Protein AF-A0A1Y1UX14-F1 (afdb_monomer_lite)

Radius of gyration: 26.32 Å; chains: 1; bounding box: 68×39×84 Å

Secondary structure (DSSP, 8-state):
-----S----TTSS-S--EEEEESSTTPPPEE--TTTEETTTTEES-TT--SPPSSB---B-HHHHHTT----S--SSGGGBTTS-EETTEEB-SS-EEEEEEETTEEEEEEPTTSB-SSGGGBTTS-EETTEEPPTTHHHHHHHHHHHHHHHHHHHHHHHHHHHHHHHHHHHHHHTT--

Organism: NCBI:txid1754191

pLDDT: mean 76.07, std 16.74, range [24.62, 96.62]

Sequence (180 aa):
MIRASNYTCSSEGKYNFLVLWCKDEANDKCIDIDMDFHDTYNEKLITENIKKEPKPILTTCNIESIDKRKCKTPKCSQNSDCYSGACYKKNCVAKSDIHYCDCSAGQVYCQKQMYMPCKSDEECLSSLCLDETCQPDGHRDALFKDNLGIYAYMVFVCILGVVLQFCSEKKGKRKKEKGA

Foldseek 3Di:
DDPDDPDFPDPPDPDQKWKWKDFPDPPDDIDTDDPVQAPLQVRDGPDPPPPDRDAQFEDAAAPVCVVVVNDATQFDPALRSHPQSDADPRGHHHPTWMWIWIQHPRDIQIATEFNDFADALSNHPLSDQDPRTHHRHCPVVVVCVVCVVVVVVVVVVVVVVVVVVVVVVVVVVVVVVVVD

Structure (mmCIF, N/CA/C/O backbone):
data_AF-A0A1Y1UX14-F1
#
_entry.id   AF-A0A1Y1UX14-F1
#
loop_
_atom_site.group_PDB
_atom_site.id
_atom_site.type_symbol
_atom_site.label_atom_id
_atom_site.label_alt_id
_atom_site.label_comp_id
_atom_site.label_asym_id
_atom_site.label_entity_id
_atom_site.label_seq_id
_atom_site.pdbx_PDB_ins_code
_atom_site.Cartn_x
_atom_site.Cartn_y
_atom_site.Cartn_z
_atom_site.occupancy
_atom_site.B_iso_or_equiv
_atom_site.auth_seq_id
_atom_site.auth_comp_id
_atom_site.auth_asym_id
_atom_site.auth_atom_id
_atom_site.pdbx_PDB_model_num
ATOM 1 N N . MET A 1 1 ? 12.255 -14.920 0.643 1.00 24.62 1 MET A N 1
ATOM 2 C CA . MET A 1 1 ? 13.258 -15.413 -0.326 1.00 24.62 1 MET A CA 1
ATOM 3 C C . MET A 1 1 ? 13.545 -14.243 -1.249 1.00 24.62 1 MET A C 1
ATOM 5 O O . MET A 1 1 ? 12.684 -13.897 -2.041 1.00 24.62 1 MET A O 1
ATOM 9 N N . ILE A 1 2 ? 14.658 -13.542 -1.029 1.00 25.12 2 ILE A N 1
ATOM 10 C CA . ILE A 1 2 ? 15.007 -12.317 -1.760 1.00 25.12 2 ILE A CA 1
ATOM 11 C C . ILE A 1 2 ? 15.430 -12.747 -3.165 1.00 25.12 2 ILE A C 1
ATOM 13 O O . ILE A 1 2 ? 16.475 -13.376 -3.330 1.00 25.12 2 ILE A O 1
ATOM 17 N N . ARG A 1 3 ? 14.591 -12.490 -4.171 1.00 26.70 3 ARG A N 1
ATOM 18 C CA . ARG A 1 3 ? 14.997 -12.639 -5.568 1.00 26.70 3 ARG A CA 1
ATOM 19 C C . ARG A 1 3 ? 15.891 -11.455 -5.903 1.00 26.70 3 ARG A C 1
ATOM 21 O O . ARG A 1 3 ? 15.423 -10.333 -6.046 1.00 26.70 3 ARG A O 1
ATOM 28 N N . ALA A 1 4 ? 17.188 -11.727 -5.971 1.00 28.42 4 ALA A N 1
ATOM 29 C CA . ALA A 1 4 ? 18.166 -10.805 -6.514 1.00 28.42 4 ALA A CA 1
ATOM 30 C C . ALA A 1 4 ? 17.886 -10.628 -8.012 1.00 28.42 4 ALA A C 1
ATOM 32 O O . ALA A 1 4 ? 18.314 -11.427 -8.843 1.00 28.42 4 ALA A O 1
ATOM 33 N N . SER A 1 5 ? 17.136 -9.591 -8.360 1.00 40.25 5 SER A N 1
ATOM 34 C CA . SER A 1 5 ? 17.256 -8.973 -9.673 1.00 40.25 5 SER A CA 1
ATOM 35 C C . SER A 1 5 ? 18.682 -8.415 -9.774 1.00 40.25 5 SER A C 1
ATOM 37 O O . SER A 1 5 ? 19.168 -7.823 -8.812 1.00 40.25 5 SER A O 1
ATOM 39 N N . ASN A 1 6 ? 19.376 -8.628 -10.895 1.00 39.38 6 ASN A N 1
ATOM 40 C CA . ASN A 1 6 ? 20.749 -8.155 -11.134 1.00 39.38 6 ASN A CA 1
ATOM 41 C C . ASN A 1 6 ? 20.816 -6.617 -11.256 1.00 39.38 6 ASN A C 1
ATOM 43 O O . ASN A 1 6 ? 21.136 -6.086 -12.317 1.00 39.38 6 ASN A O 1
ATOM 47 N N . TYR A 1 7 ? 20.509 -5.894 -10.185 1.00 47.78 7 TYR A N 1
ATOM 48 C CA . TYR A 1 7 ? 20.750 -4.464 -10.070 1.00 47.78 7 TYR A CA 1
ATOM 49 C C . TYR A 1 7 ? 21.853 -4.275 -9.035 1.00 47.78 7 TYR A C 1
ATOM 51 O O . TYR A 1 7 ? 21.645 -4.390 -7.831 1.00 47.78 7 TYR A O 1
ATOM 59 N N . THR A 1 8 ? 23.070 -4.052 -9.517 1.00 41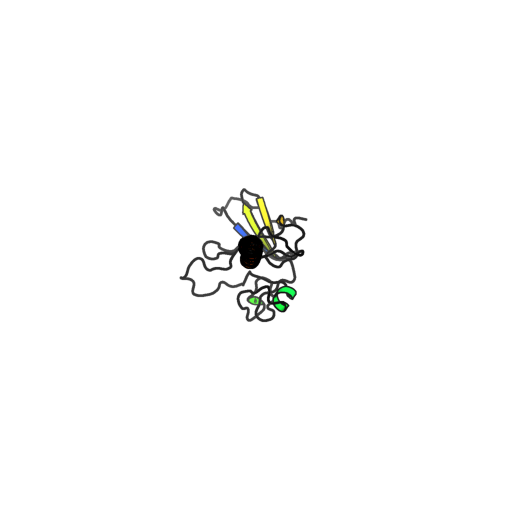.59 8 THR A N 1
ATOM 60 C CA . THR A 1 8 ? 24.172 -3.595 -8.674 1.00 41.59 8 THR A CA 1
ATOM 61 C C . THR A 1 8 ? 23.978 -2.111 -8.398 1.00 41.59 8 THR A C 1
ATOM 63 O O . THR A 1 8 ? 23.957 -1.324 -9.346 1.00 41.59 8 THR A O 1
ATOM 66 N N . CYS A 1 9 ? 23.908 -1.726 -7.123 1.00 45.88 9 CYS A N 1
ATOM 67 C CA . CYS A 1 9 ? 24.054 -0.342 -6.663 1.00 45.88 9 CYS A CA 1
ATOM 68 C C . CYS A 1 9 ? 25.499 0.131 -6.910 1.00 45.88 9 CYS A C 1
ATOM 70 O O . CYS A 1 9 ? 26.265 0.334 -5.973 1.00 45.88 9 CYS A O 1
ATOM 72 N N . SER A 1 10 ? 25.931 0.191 -8.172 1.00 40.84 10 SER A N 1
ATOM 73 C CA . SER A 1 10 ? 27.280 0.626 -8.525 1.00 40.84 10 SER A CA 1
ATOM 74 C C . SER A 1 10 ? 27.304 2.146 -8.611 1.00 40.84 10 SER A C 1
ATOM 76 O O . SER A 1 10 ? 26.733 2.751 -9.517 1.00 40.84 10 SER A O 1
ATOM 78 N N . SER A 1 11 ? 27.970 2.752 -7.635 1.00 39.53 11 SER A N 1
ATOM 79 C CA . SER A 1 11 ? 28.104 4.188 -7.401 1.00 39.53 11 SER A CA 1
ATOM 80 C C . SER A 1 11 ? 29.027 4.915 -8.392 1.00 39.53 11 SER A C 1
ATOM 82 O O . SER A 1 11 ? 29.726 5.849 -8.004 1.00 39.53 11 SER A O 1
ATOM 84 N N . GLU A 1 12 ? 29.075 4.517 -9.664 1.00 38.75 12 GLU A N 1
ATOM 85 C CA . GLU A 1 12 ? 29.877 5.236 -10.672 1.00 38.75 12 GLU A CA 1
ATOM 86 C C . GLU A 1 12 ? 29.100 6.368 -11.372 1.00 38.75 12 GLU A C 1
ATOM 88 O O . GLU A 1 12 ? 29.682 7.179 -12.091 1.00 38.75 12 GLU A O 1
ATOM 93 N N . GLY A 1 13 ? 27.801 6.505 -11.092 1.00 39.38 13 GLY A N 1
ATOM 94 C CA . GLY A 1 13 ? 26.982 7.661 -11.459 1.00 39.38 13 GLY A CA 1
ATOM 95 C C . GLY A 1 13 ? 26.435 8.352 -10.212 1.00 39.38 13 GLY A C 1
ATOM 96 O O . GLY A 1 13 ? 26.024 7.689 -9.269 1.00 39.38 13 GLY A O 1
ATOM 97 N N . LYS A 1 14 ? 26.437 9.687 -10.196 1.00 38.28 14 LYS A N 1
ATOM 98 C CA . LYS A 1 14 ? 26.051 10.574 -9.081 1.00 38.28 14 LYS A CA 1
ATOM 99 C C . LYS A 1 14 ? 24.557 10.513 -8.687 1.00 38.28 14 LYS A C 1
ATOM 101 O O . LYS A 1 14 ? 23.904 11.551 -8.652 1.00 38.28 14 LYS A O 1
ATOM 106 N N . TYR A 1 15 ? 24.011 9.345 -8.372 1.00 44.56 15 TYR A N 1
ATOM 107 C CA . TYR A 1 15 ? 22.645 9.206 -7.868 1.00 44.56 15 TYR A CA 1
ATOM 108 C C . TYR A 1 15 ? 22.678 8.374 -6.585 1.00 44.56 15 TYR A C 1
ATOM 110 O O . TYR A 1 15 ? 22.833 7.159 -6.617 1.00 44.56 15 TYR A O 1
ATOM 118 N N . ASN A 1 16 ? 22.612 9.063 -5.441 1.00 48.09 16 ASN A N 1
ATOM 119 C CA . ASN A 1 16 ? 22.740 8.461 -4.109 1.00 48.09 16 ASN A CA 1
ATOM 120 C C . ASN A 1 16 ? 21.438 7.830 -3.583 1.00 48.09 16 ASN A C 1
ATOM 122 O O . ASN A 1 16 ? 21.481 7.209 -2.529 1.00 48.09 16 ASN A O 1
ATOM 126 N N . PHE A 1 17 ? 20.310 7.970 -4.287 1.00 55.62 17 PHE A N 1
ATOM 127 C CA . PHE A 1 17 ? 19.020 7.417 -3.870 1.00 55.62 17 PHE A CA 1
ATOM 128 C C . PHE A 1 17 ? 18.230 7.000 -5.111 1.00 55.62 17 PHE A C 1
ATOM 130 O O . PHE A 1 17 ? 17.728 7.851 -5.841 1.00 55.62 17 PHE A O 1
ATOM 137 N N . LEU A 1 18 ? 18.183 5.697 -5.380 1.00 66.94 18 LEU A N 1
ATOM 138 C CA . LEU A 1 18 ? 17.429 5.116 -6.487 1.00 66.94 18 LEU A CA 1
ATOM 139 C C . LEU A 1 18 ? 16.252 4.346 -5.894 1.00 66.94 18 LEU A C 1
ATOM 141 O O . LEU A 1 18 ? 16.467 3.350 -5.199 1.00 66.94 18 LEU A O 1
ATOM 145 N N . VAL A 1 19 ? 15.033 4.806 -6.173 1.00 74.19 19 VAL A N 1
ATOM 146 C CA . VAL A 1 19 ? 13.809 4.103 -5.785 1.00 74.19 19 VAL A CA 1
ATOM 147 C C . VAL A 1 19 ? 13.271 3.347 -6.984 1.00 74.19 19 VAL A C 1
ATOM 149 O O . VAL A 1 19 ? 12.966 3.919 -8.029 1.00 74.19 19 VAL A O 1
ATOM 152 N N . LEU A 1 20 ? 13.135 2.039 -6.811 1.00 79.50 20 LEU A N 1
ATOM 153 C CA . LEU A 1 20 ? 12.700 1.123 -7.850 1.00 79.50 20 LEU A CA 1
ATOM 154 C C . LEU A 1 20 ? 11.337 0.538 -7.506 1.00 79.50 20 LEU A C 1
ATOM 156 O O . LEU A 1 20 ? 11.089 0.105 -6.382 1.00 79.50 20 LEU A O 1
ATOM 160 N N . TRP A 1 21 ? 10.478 0.457 -8.513 1.00 80.44 21 TRP A N 1
ATOM 161 C CA . TRP A 1 21 ? 9.220 -0.276 -8.445 1.00 80.44 21 TRP A CA 1
ATOM 162 C C . TRP A 1 21 ? 9.334 -1.533 -9.289 1.00 80.44 21 TRP A C 1
ATOM 164 O O . TRP A 1 21 ? 9.606 -1.448 -10.487 1.00 80.44 21 TRP A O 1
ATOM 174 N N . CYS A 1 22 ? 9.146 -2.691 -8.661 1.00 82.38 22 CYS A N 1
ATOM 175 C CA . CYS A 1 22 ? 9.366 -4.001 -9.265 1.00 82.38 22 CYS A CA 1
ATOM 176 C C . CYS A 1 22 ? 8.139 -4.894 -9.081 1.00 82.38 22 CYS A C 1
ATOM 178 O O . CYS A 1 22 ? 7.586 -4.970 -7.988 1.00 82.38 22 CYS A O 1
ATOM 180 N N . LYS A 1 23 ? 7.744 -5.632 -10.116 1.00 82.44 23 LYS A N 1
ATOM 181 C CA . LYS A 1 23 ? 6.759 -6.717 -9.996 1.00 82.44 23 LYS A CA 1
ATOM 182 C C . LYS A 1 23 ? 7.467 -8.021 -9.645 1.00 82.44 23 LYS A C 1
ATOM 184 O O . LYS A 1 23 ? 8.569 -8.257 -10.137 1.00 82.44 23 LYS A O 1
ATOM 189 N N . ASP A 1 24 ? 6.834 -8.889 -8.861 1.00 75.38 24 ASP A N 1
ATOM 190 C CA . ASP A 1 24 ? 7.337 -10.245 -8.578 1.00 75.38 24 ASP A CA 1
ATOM 191 C C . ASP A 1 24 ? 7.090 -11.210 -9.757 1.00 75.38 24 ASP A C 1
ATOM 193 O O . ASP A 1 24 ? 6.510 -12.290 -9.628 1.00 75.38 24 ASP A O 1
ATOM 197 N N . GLU A 1 25 ? 7.519 -10.807 -10.953 1.00 71.81 25 GLU A N 1
ATOM 198 C CA . GLU A 1 25 ? 7.501 -11.624 -12.162 1.00 71.81 25 GLU A CA 1
ATOM 199 C C . GLU A 1 25 ? 8.933 -11.763 -12.681 1.00 71.81 25 GLU A C 1
ATOM 201 O O . GLU A 1 25 ? 9.654 -10.780 -12.836 1.00 71.81 25 GLU A O 1
ATOM 206 N N . ALA A 1 26 ? 9.363 -12.999 -12.959 1.00 53.69 26 ALA A N 1
ATOM 207 C CA . ALA A 1 26 ? 10.769 -13.350 -13.200 1.00 53.69 26 ALA A CA 1
ATOM 208 C C . ALA A 1 26 ? 11.440 -12.634 -14.395 1.00 53.69 26 ALA A C 1
ATOM 210 O O . ALA A 1 26 ? 12.649 -12.757 -14.564 1.00 53.69 26 ALA A O 1
ATOM 211 N N . ASN A 1 27 ? 10.674 -11.904 -15.213 1.00 57.41 27 ASN A N 1
ATOM 212 C CA . ASN A 1 27 ? 11.145 -11.191 -16.400 1.00 57.41 27 ASN A CA 1
ATOM 213 C C . ASN A 1 27 ? 10.682 -9.725 -16.468 1.00 57.41 27 ASN A C 1
ATOM 215 O O . ASN A 1 27 ? 10.940 -9.065 -17.479 1.00 57.41 27 ASN A O 1
ATOM 219 N N . ASP A 1 28 ? 9.992 -9.211 -15.445 1.00 63.41 28 ASP A N 1
ATOM 220 C CA . ASP A 1 28 ? 9.495 -7.838 -15.486 1.00 63.41 28 ASP A CA 1
ATOM 221 C C . ASP A 1 28 ? 10.586 -6.833 -15.119 1.00 63.41 28 ASP A C 1
ATOM 223 O O . ASP A 1 28 ? 11.368 -7.010 -14.185 1.00 63.41 28 ASP A O 1
ATOM 227 N N . LYS A 1 29 ? 10.646 -5.749 -15.898 1.00 66.62 29 LYS A N 1
ATOM 228 C CA . LYS A 1 29 ? 11.588 -4.654 -15.670 1.00 66.62 29 LYS A CA 1
ATOM 229 C C . LYS A 1 29 ? 11.081 -3.789 -14.522 1.00 66.62 29 LYS A C 1
ATOM 231 O O . LYS A 1 29 ? 9.943 -3.314 -14.560 1.00 66.62 29 LYS A O 1
ATOM 236 N N . CYS A 1 30 ? 11.943 -3.539 -13.542 1.00 76.25 30 CYS A N 1
ATOM 237 C CA . CYS A 1 30 ? 11.684 -2.493 -12.567 1.00 76.25 30 CYS A CA 1
ATOM 238 C C . CYS A 1 30 ? 11.702 -1.124 -13.255 1.00 76.25 30 CYS A C 1
ATOM 240 O O . CYS A 1 30 ? 12.452 -0.921 -14.216 1.00 76.25 30 CYS A O 1
ATOM 242 N N . ILE A 1 31 ? 10.883 -0.197 -12.769 1.00 77.44 31 ILE A N 1
ATOM 243 C CA . ILE A 1 31 ? 10.929 1.201 -13.199 1.00 77.44 31 ILE A CA 1
ATOM 244 C C . ILE A 1 31 ? 11.598 2.038 -12.116 1.00 77.44 31 ILE A C 1
ATOM 246 O O . ILE A 1 31 ? 11.351 1.833 -10.929 1.00 77.44 31 ILE A O 1
ATOM 250 N N . ASP A 1 32 ? 12.453 2.953 -12.552 1.00 74.62 32 ASP A N 1
ATOM 251 C CA . ASP A 1 32 ? 12.997 4.024 -11.725 1.00 74.62 32 ASP A CA 1
ATOM 252 C C . ASP A 1 32 ? 12.015 5.196 -11.746 1.00 74.62 32 ASP A C 1
ATOM 254 O O . ASP A 1 32 ? 11.434 5.504 -12.796 1.00 74.62 32 ASP A O 1
ATOM 258 N N . ILE A 1 33 ? 11.789 5.800 -10.585 1.00 68.62 33 ILE A N 1
ATOM 259 C CA . ILE A 1 33 ? 10.860 6.910 -10.437 1.00 68.62 33 ILE A CA 1
ATOM 260 C C . ILE A 1 33 ? 11.587 8.086 -9.828 1.00 68.62 33 ILE A C 1
ATOM 262 O O . ILE A 1 33 ? 12.100 8.021 -8.714 1.00 68.62 33 ILE A O 1
ATOM 266 N N . ASP A 1 34 ? 11.554 9.182 -10.574 1.00 67.12 34 ASP A N 1
ATOM 267 C CA . ASP A 1 34 ? 12.156 10.435 -10.170 1.00 67.12 34 ASP A CA 1
ATOM 268 C C . ASP A 1 34 ? 11.414 11.027 -8.959 1.00 67.12 34 ASP A C 1
ATOM 270 O O . ASP A 1 34 ? 10.291 11.542 -9.059 1.00 67.12 34 ASP A O 1
ATOM 274 N N . MET A 1 35 ? 12.057 10.918 -7.798 1.00 67.81 35 MET A N 1
ATOM 275 C CA . MET A 1 35 ? 11.542 11.404 -6.521 1.00 67.81 35 MET A CA 1
ATOM 276 C C . MET A 1 35 ? 11.524 12.931 -6.419 1.00 67.81 35 MET A C 1
ATOM 278 O O . MET A 1 35 ? 10.856 13.452 -5.530 1.00 67.81 35 MET A O 1
ATOM 282 N N . ASP A 1 36 ? 12.190 13.664 -7.320 1.00 64.38 36 ASP A N 1
ATOM 283 C CA . ASP A 1 36 ? 12.167 15.133 -7.307 1.00 64.38 36 ASP A CA 1
ATOM 284 C C . ASP A 1 36 ? 10.785 15.682 -7.706 1.00 64.38 36 ASP A C 1
ATOM 286 O O . ASP A 1 36 ? 10.420 16.815 -7.376 1.00 64.38 36 ASP A O 1
ATOM 290 N N . PHE A 1 37 ? 9.983 14.865 -8.395 1.00 61.03 37 PHE A N 1
ATOM 291 C CA . PHE A 1 37 ? 8.676 15.261 -8.922 1.00 61.03 37 PHE A CA 1
ATOM 292 C C . PHE A 1 37 ? 7.511 14.477 -8.323 1.00 61.03 37 PHE A C 1
ATOM 294 O O . PHE A 1 37 ? 6.362 14.931 -8.398 1.00 61.03 37 PHE A O 1
ATOM 301 N N . HIS A 1 38 ? 7.784 13.319 -7.722 1.00 65.25 38 HIS A N 1
ATOM 302 C CA . HIS A 1 38 ? 6.754 12.392 -7.295 1.00 65.25 38 HIS A CA 1
ATOM 303 C C . HIS A 1 38 ? 7.039 11.834 -5.904 1.00 65.25 38 HIS A C 1
ATOM 305 O O . HIS A 1 38 ? 8.013 11.116 -5.690 1.00 65.25 38 HIS A O 1
ATOM 311 N N . ASP A 1 39 ? 6.129 12.103 -4.972 1.00 68.44 39 ASP A N 1
ATOM 312 C CA . ASP A 1 39 ? 6.063 11.359 -3.725 1.00 68.44 39 ASP A CA 1
ATOM 313 C C . ASP A 1 39 ? 5.532 9.965 -4.071 1.00 68.44 39 ASP A C 1
ATOM 315 O O . ASP A 1 39 ? 4.328 9.747 -4.173 1.00 68.44 39 ASP A O 1
ATOM 319 N N . THR A 1 40 ? 6.443 9.032 -4.333 1.00 63.91 40 THR A N 1
ATOM 320 C CA . THR A 1 40 ? 6.140 7.638 -4.687 1.00 63.91 40 THR A CA 1
ATOM 321 C C . THR A 1 40 ? 5.382 6.910 -3.588 1.00 63.91 40 THR A C 1
ATOM 323 O O . THR A 1 40 ? 4.622 5.990 -3.883 1.00 63.91 40 THR A O 1
ATOM 326 N N . TYR A 1 41 ? 5.544 7.346 -2.342 1.00 63.03 41 TYR A N 1
ATOM 327 C CA . TYR A 1 41 ? 4.901 6.759 -1.182 1.00 63.03 41 TYR A CA 1
ATOM 328 C C . TYR A 1 41 ? 3.416 7.131 -1.101 1.00 63.03 41 TYR A C 1
ATOM 330 O O . TYR A 1 41 ? 2.559 6.277 -0.876 1.00 63.03 41 TYR A O 1
ATOM 338 N N . ASN A 1 42 ? 3.102 8.411 -1.316 1.00 62.31 42 ASN A N 1
ATOM 339 C CA . ASN A 1 42 ? 1.741 8.944 -1.217 1.00 62.31 42 ASN A CA 1
ATOM 340 C C . ASN A 1 42 ? 1.056 9.178 -2.574 1.00 62.31 42 ASN A C 1
ATOM 342 O O . ASN A 1 42 ? -0.085 9.644 -2.596 1.00 62.31 42 ASN A O 1
ATOM 346 N N . GLU A 1 43 ? 1.757 8.930 -3.682 1.00 60.88 43 GLU A N 1
ATOM 347 C CA . GLU A 1 43 ? 1.408 9.358 -5.046 1.00 60.88 43 GLU A CA 1
ATOM 348 C C . GLU A 1 43 ? 0.954 10.816 -5.134 1.00 60.88 43 GLU A C 1
ATOM 350 O O . GLU A 1 43 ? -0.025 11.169 -5.800 1.00 60.88 43 GLU A O 1
ATOM 355 N N . LYS A 1 44 ? 1.659 11.689 -4.416 1.00 63.62 44 LYS A N 1
ATOM 356 C CA . LYS A 1 44 ? 1.409 13.127 -4.462 1.00 63.62 44 LYS A CA 1
ATOM 357 C C . LYS A 1 44 ? 2.438 13.792 -5.355 1.00 63.62 44 LYS A C 1
ATOM 359 O O . LYS A 1 44 ? 3.636 13.535 -5.272 1.00 63.62 44 LYS A O 1
ATOM 364 N N . LEU A 1 45 ? 1.960 14.703 -6.192 1.00 57.69 45 LEU A N 1
ATOM 365 C CA . LEU A 1 45 ? 2.837 15.638 -6.879 1.00 57.69 45 LEU A CA 1
ATOM 366 C C . LEU A 1 45 ? 3.468 16.554 -5.828 1.00 57.69 45 LEU A C 1
ATOM 368 O O . LEU A 1 45 ? 2.754 17.254 -5.111 1.00 57.69 45 LEU A O 1
ATOM 372 N N . ILE A 1 46 ? 4.798 16.541 -5.740 1.00 64.44 46 ILE A N 1
ATOM 373 C CA . ILE A 1 46 ? 5.544 17.416 -4.821 1.00 64.44 46 ILE A CA 1
ATOM 374 C C . ILE A 1 46 ? 5.479 18.870 -5.321 1.00 64.44 46 ILE A C 1
ATOM 376 O O . ILE A 1 46 ? 5.516 19.813 -4.534 1.00 64.44 46 ILE A O 1
ATOM 380 N N . THR A 1 47 ? 5.316 19.066 -6.633 1.00 59.84 47 THR A N 1
ATOM 381 C CA . THR A 1 47 ? 5.214 20.384 -7.269 1.00 59.84 47 THR A CA 1
ATOM 382 C C . THR A 1 47 ? 3.833 20.636 -7.879 1.00 59.84 47 THR A C 1
ATOM 384 O O . THR A 1 47 ? 3.415 19.967 -8.821 1.00 59.84 47 THR A O 1
ATOM 387 N N . GLU A 1 48 ? 3.162 21.700 -7.424 1.00 59.50 48 GLU A N 1
ATOM 388 C CA . GLU A 1 48 ? 1.859 22.168 -7.943 1.00 59.50 48 GLU A CA 1
ATOM 389 C C . GLU A 1 48 ? 1.898 22.594 -9.427 1.00 59.50 48 GLU A C 1
ATOM 391 O O . GLU A 1 48 ? 0.864 22.706 -10.088 1.00 59.50 48 GLU A O 1
ATOM 396 N N . ASN A 1 49 ? 3.096 22.815 -9.980 1.00 58.69 49 ASN A N 1
ATOM 397 C CA . ASN A 1 49 ? 3.294 23.236 -11.369 1.00 58.69 49 ASN A CA 1
ATOM 398 C C . ASN A 1 49 ? 3.110 22.102 -12.394 1.00 58.69 49 ASN A C 1
ATOM 400 O O . ASN A 1 49 ? 3.011 22.371 -13.596 1.00 58.69 49 ASN A O 1
ATOM 404 N N . ILE A 1 50 ? 3.029 20.844 -11.953 1.00 60.62 50 ILE A N 1
ATOM 405 C CA . ILE A 1 50 ? 2.797 19.700 -12.835 1.00 60.62 50 ILE A CA 1
ATOM 406 C C . ILE A 1 50 ? 1.283 19.498 -12.981 1.00 60.62 50 ILE A C 1
ATOM 408 O O . ILE A 1 50 ? 0.609 18.946 -12.122 1.00 60.62 50 ILE A O 1
ATOM 412 N N . LYS A 1 51 ? 0.716 19.955 -14.103 1.00 57.16 51 LYS A N 1
ATOM 413 C CA . LYS A 1 51 ? -0.741 19.923 -14.359 1.00 57.16 51 LYS A CA 1
ATOM 414 C C . LYS A 1 51 ? -1.321 18.536 -14.678 1.00 57.16 51 LYS A C 1
ATOM 416 O O . LYS A 1 51 ? -2.514 18.439 -14.960 1.00 57.16 51 LYS A O 1
ATOM 421 N N . LYS A 1 52 ? -0.506 17.483 -14.733 1.00 58.88 52 LYS A N 1
ATOM 422 C CA . LYS A 1 52 ? -0.945 16.139 -15.133 1.00 58.88 52 LYS A CA 1
ATOM 423 C C . LYS A 1 52 ? -0.472 15.114 -14.117 1.00 58.88 52 LYS A C 1
ATOM 425 O O . LYS A 1 52 ? 0.701 15.120 -13.762 1.00 58.88 52 LYS A O 1
ATOM 430 N N . GLU A 1 53 ? -1.377 14.227 -13.711 1.00 59.94 53 GLU A N 1
ATOM 431 C CA . GLU A 1 53 ? -1.009 13.027 -12.961 1.00 59.94 53 GLU A CA 1
ATOM 432 C C . GLU A 1 53 ? 0.066 12.258 -13.752 1.00 59.94 53 GLU A C 1
ATOM 434 O O . GLU A 1 53 ? -0.107 12.043 -14.964 1.00 59.94 53 GLU A O 1
ATOM 439 N N . PRO A 1 54 ? 1.186 11.887 -13.114 1.00 63.12 54 PRO A N 1
ATOM 440 C CA . PRO A 1 54 ? 2.219 11.117 -13.773 1.00 63.12 54 PRO A CA 1
ATOM 441 C C . PRO A 1 54 ? 1.663 9.726 -14.073 1.00 63.12 54 PRO A C 1
ATOM 443 O O . PRO A 1 54 ? 1.046 9.079 -13.230 1.00 63.12 54 PRO A O 1
ATOM 446 N N . LYS A 1 55 ? 1.837 9.287 -15.320 1.00 66.75 55 LYS A N 1
ATOM 447 C CA . LYS A 1 55 ? 1.549 7.913 -15.731 1.00 66.75 55 LYS A CA 1
ATOM 448 C C . LYS A 1 55 ? 2.861 7.129 -15.798 1.00 66.75 55 LYS A C 1
ATOM 450 O O . LYS A 1 55 ? 3.847 7.691 -16.278 1.00 66.75 55 LYS A O 1
ATOM 455 N N . PRO A 1 56 ? 2.854 5.834 -15.449 1.00 78.62 56 PRO A N 1
ATOM 456 C CA . PRO A 1 56 ? 1.696 5.057 -14.992 1.00 78.62 56 PRO A CA 1
ATOM 457 C C . PRO A 1 56 ? 1.380 5.255 -13.495 1.00 78.62 56 PRO A C 1
ATOM 459 O O . PRO A 1 56 ? 2.260 5.599 -12.719 1.00 78.62 56 PRO A O 1
ATOM 462 N N . ILE A 1 57 ? 0.131 4.986 -13.102 1.00 84.12 57 ILE A N 1
ATOM 463 C CA . ILE A 1 57 ? -0.322 4.930 -11.703 1.00 84.12 57 ILE A CA 1
ATOM 464 C C . ILE A 1 57 ? 0.353 3.735 -11.023 1.00 84.12 57 ILE A C 1
ATOM 466 O O . ILE A 1 57 ? 0.236 2.599 -11.497 1.00 84.12 57 ILE A O 1
ATOM 470 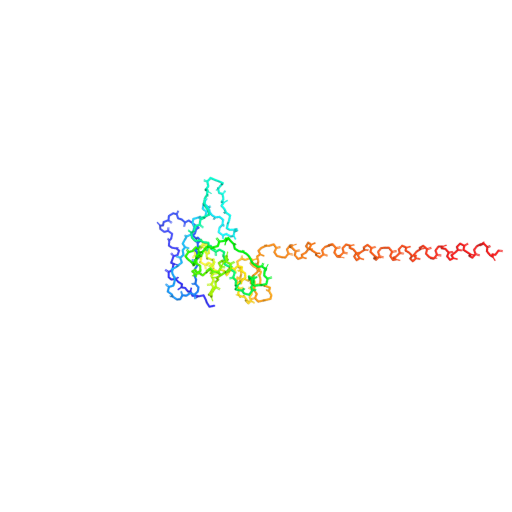N N . LEU A 1 58 ? 1.045 3.987 -9.922 1.00 82.19 58 LEU A N 1
ATOM 471 C CA . LEU A 1 58 ? 1.841 3.029 -9.161 1.00 82.19 58 LEU A CA 1
ATOM 472 C C . LEU A 1 58 ? 1.046 2.412 -8.011 1.00 82.19 58 LEU A C 1
ATOM 474 O O . LEU A 1 58 ? 1.283 1.254 -7.672 1.00 82.19 58 LEU A O 1
ATOM 478 N N . THR A 1 59 ? 0.103 3.147 -7.409 1.00 81.19 59 THR A N 1
ATOM 479 C CA . THR A 1 59 ? -0.765 2.633 -6.347 1.00 81.19 59 THR A CA 1
ATOM 480 C C . THR A 1 59 ? -1.649 1.556 -6.908 1.00 81.19 59 THR A C 1
ATOM 482 O O . THR A 1 59 ? -2.428 1.776 -7.838 1.00 81.19 59 THR A O 1
ATOM 485 N N . THR A 1 60 ? -1.558 0.384 -6.298 1.00 86.56 60 THR A N 1
ATOM 486 C CA . THR A 1 60 ? -2.411 -0.740 -6.633 1.00 86.56 60 THR A CA 1
ATOM 487 C C . THR A 1 60 ? -3.144 -1.243 -5.406 1.00 86.56 60 THR A C 1
ATOM 489 O O . THR A 1 60 ? -2.687 -1.115 -4.274 1.00 86.56 60 THR A O 1
ATOM 492 N N . CYS A 1 61 ? -4.317 -1.812 -5.646 1.00 86.62 61 CYS A N 1
ATOM 493 C CA . CYS A 1 61 ? -5.075 -2.542 -4.645 1.00 86.62 61 CYS A CA 1
ATOM 494 C C . CYS A 1 61 ? -5.189 -4.008 -5.063 1.00 86.62 61 CYS A C 1
ATOM 496 O O . CYS A 1 61 ? -5.214 -4.329 -6.254 1.00 86.62 61 CYS A O 1
ATOM 498 N N . ASN A 1 62 ? -5.406 -4.901 -4.102 1.00 87.00 62 ASN A N 1
ATOM 499 C CA . ASN A 1 62 ? -5.981 -6.199 -4.432 1.00 87.00 62 ASN A CA 1
ATOM 500 C C . ASN A 1 62 ? -7.482 -6.050 -4.788 1.00 87.00 62 ASN A C 1
ATOM 502 O O . ASN A 1 62 ? -8.164 -5.107 -4.364 1.00 87.00 62 ASN A O 1
ATOM 506 N N . ILE A 1 63 ? -8.002 -6.977 -5.599 1.00 89.50 63 ILE A N 1
ATOM 507 C CA . ILE A 1 63 ? -9.393 -6.942 -6.089 1.00 89.50 63 ILE A CA 1
ATOM 508 C C . ILE A 1 63 ? -10.393 -6.972 -4.924 1.00 89.50 63 ILE A C 1
ATOM 510 O O . ILE A 1 63 ? -11.369 -6.219 -4.918 1.00 89.50 63 ILE A O 1
ATOM 514 N N . GLU A 1 64 ? -10.123 -7.791 -3.908 1.00 88.12 64 GLU A N 1
ATOM 515 C CA . GLU A 1 64 ? -10.992 -7.960 -2.743 1.00 88.12 64 GLU A CA 1
ATOM 516 C C . GLU A 1 64 ? -11.184 -6.649 -1.960 1.00 88.12 64 GLU A C 1
ATOM 518 O O . GLU A 1 64 ? -12.294 -6.314 -1.542 1.00 88.12 64 GLU A O 1
ATOM 523 N N . SER A 1 65 ? -10.121 -5.860 -1.812 1.00 85.12 65 SER A N 1
ATOM 524 C CA . SER A 1 65 ? -10.127 -4.579 -1.101 1.00 85.12 65 SER A CA 1
ATOM 525 C C . SER A 1 65 ? -10.881 -3.502 -1.871 1.00 85.12 65 SER A C 1
ATOM 527 O O . SER A 1 65 ? -11.539 -2.665 -1.249 1.00 85.12 65 SER A O 1
ATOM 529 N N . ILE A 1 66 ? -10.847 -3.531 -3.208 1.00 89.44 66 ILE A N 1
ATOM 530 C CA . ILE A 1 66 ? -11.686 -2.659 -4.046 1.00 89.44 66 ILE A CA 1
ATOM 531 C C . ILE A 1 66 ? -13.156 -3.036 -3.894 1.00 89.44 66 ILE A C 1
ATOM 533 O O . ILE A 1 66 ? -14.000 -2.161 -3.687 1.00 89.44 66 ILE A O 1
ATOM 537 N N . ASP A 1 67 ? -13.474 -4.328 -3.967 1.00 90.88 67 ASP A N 1
ATOM 538 C CA . ASP A 1 67 ? -14.854 -4.804 -3.867 1.00 90.88 67 ASP A CA 1
ATOM 539 C C . ASP A 1 67 ? -15.459 -4.494 -2.489 1.00 90.88 67 ASP A C 1
ATOM 541 O O . ASP A 1 67 ? -16.618 -4.080 -2.400 1.00 90.88 67 ASP A O 1
ATOM 545 N N . LYS A 1 68 ? -14.643 -4.560 -1.429 1.00 89.81 68 LYS A N 1
ATOM 546 C CA . LYS A 1 68 ? -14.990 -4.135 -0.061 1.00 89.81 68 LYS A CA 1
ATOM 547 C C . LYS A 1 68 ? -14.889 -2.619 0.175 1.00 89.81 68 LYS A C 1
ATOM 549 O O . LYS A 1 68 ? -15.159 -2.169 1.285 1.00 89.81 68 LYS A O 1
ATOM 554 N N . ARG A 1 69 ? -14.516 -1.822 -0.837 1.00 87.44 69 ARG A N 1
ATOM 555 C CA . ARG A 1 69 ? -14.313 -0.356 -0.767 1.00 87.44 69 ARG A CA 1
ATOM 556 C C . ARG A 1 69 ? -13.300 0.102 0.295 1.00 87.44 69 ARG A C 1
ATOM 558 O O . ARG A 1 69 ? -13.375 1.242 0.749 1.00 87.44 69 ARG A O 1
ATOM 565 N N . LYS A 1 70 ? -12.365 -0.768 0.680 1.00 83.44 70 LYS A N 1
ATOM 566 C CA . LYS A 1 70 ? -11.299 -0.477 1.651 1.00 83.44 70 LYS A CA 1
ATOM 567 C C . LYS A 1 70 ? -10.106 0.237 1.016 1.00 83.44 70 LYS A C 1
ATOM 569 O O . LYS A 1 70 ? -9.458 1.024 1.687 1.00 83.44 70 LYS A O 1
ATOM 574 N N . CYS A 1 71 ? -9.856 -0.005 -0.270 1.00 83.38 71 CYS A N 1
ATOM 575 C CA . CYS A 1 71 ? -8.745 0.582 -1.017 1.00 83.38 71 CYS A CA 1
ATOM 576 C C . CYS A 1 71 ? -9.249 1.392 -2.218 1.00 83.38 71 CYS A C 1
ATOM 578 O O . CYS A 1 71 ? -10.280 1.060 -2.814 1.00 83.38 71 CYS A O 1
ATOM 580 N N . LYS A 1 72 ? -8.531 2.467 -2.557 1.00 84.31 72 LYS A N 1
ATOM 581 C CA . LYS A 1 72 ? -8.771 3.312 -3.732 1.00 84.31 72 LYS A CA 1
ATOM 582 C C . LYS A 1 72 ? -7.436 3.738 -4.322 1.00 84.31 72 LYS A C 1
ATOM 584 O O . LYS A 1 72 ? -6.512 4.036 -3.575 1.00 84.31 72 LYS A O 1
ATOM 589 N N . THR A 1 73 ? -7.386 3.833 -5.641 1.00 86.00 73 THR A N 1
ATOM 590 C CA . THR A 1 73 ? -6.237 4.361 -6.387 1.00 86.00 73 THR A CA 1
ATOM 591 C C . THR A 1 73 ? -6.665 5.613 -7.160 1.00 86.00 73 THR A C 1
ATOM 593 O O . THR A 1 73 ? -7.874 5.866 -7.298 1.00 86.00 73 THR A O 1
ATOM 596 N N . PRO A 1 74 ? -5.724 6.375 -7.744 1.00 87.19 74 PRO A N 1
ATOM 597 C CA . PRO A 1 74 ? -6.043 7.259 -8.859 1.00 87.19 74 PRO A CA 1
ATOM 598 C C . PRO A 1 74 ? -6.836 6.516 -9.944 1.00 87.19 74 PRO A C 1
ATOM 600 O O . PRO A 1 74 ? -6.721 5.293 -10.109 1.00 87.19 74 PRO A O 1
ATOM 603 N N . LYS A 1 75 ? -7.706 7.239 -10.656 1.00 90.19 75 LYS A N 1
ATOM 604 C CA . LYS A 1 75 ? -8.657 6.607 -11.578 1.00 90.19 75 LYS A CA 1
ATOM 605 C C . LYS A 1 75 ? -7.977 6.218 -12.884 1.00 90.19 75 LYS A C 1
ATOM 607 O O . LYS A 1 75 ? -7.663 7.078 -13.700 1.00 90.19 75 LYS A O 1
ATOM 612 N N . CYS A 1 76 ? -7.878 4.921 -13.143 1.00 92.00 76 CYS A N 1
ATOM 613 C CA . CYS A 1 76 ? -7.491 4.414 -14.455 1.00 92.0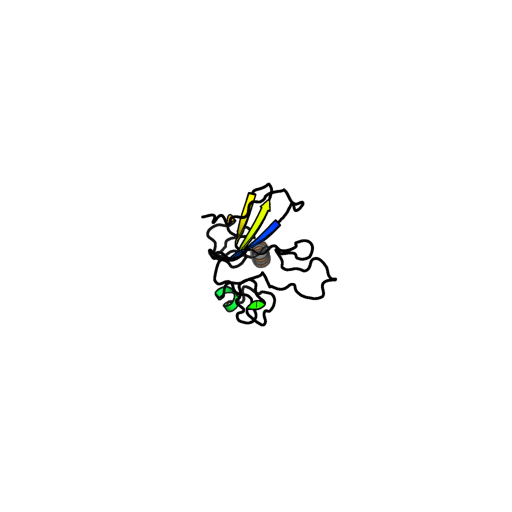0 76 CYS A CA 1
ATOM 614 C C . CYS A 1 76 ? -8.691 4.376 -15.417 1.00 92.00 76 CYS A C 1
ATOM 616 O O . CYS A 1 76 ? -9.834 4.128 -15.014 1.00 92.00 76 CYS A O 1
ATOM 618 N N . SER A 1 77 ? -8.431 4.615 -16.702 1.00 94.75 77 SER A N 1
ATOM 619 C CA . SER A 1 77 ? -9.399 4.437 -17.793 1.00 94.75 77 SER A CA 1
ATOM 620 C C . SER A 1 77 ? -9.119 3.166 -18.593 1.00 94.75 77 SER A C 1
ATOM 622 O O . SER A 1 77 ? -10.047 2.539 -19.098 1.00 94.75 77 SER A O 1
ATOM 624 N N . GLN A 1 78 ? -7.850 2.766 -18.678 1.00 94.69 78 GLN A N 1
ATOM 625 C CA . GLN A 1 78 ? -7.390 1.579 -19.393 1.00 94.69 78 GLN A CA 1
ATOM 626 C C . GLN A 1 78 ? -6.233 0.893 -18.656 1.00 94.69 78 GLN A C 1
ATOM 628 O O . GLN A 1 78 ? -5.571 1.489 -17.812 1.00 94.69 78 GLN A O 1
ATOM 633 N N . ASN A 1 79 ? -5.962 -0.369 -18.997 1.00 92.69 79 ASN A N 1
ATOM 634 C CA . ASN A 1 79 ? -4.925 -1.184 -18.352 1.00 92.69 79 ASN A CA 1
ATOM 635 C C . ASN A 1 79 ? -3.526 -0.555 -18.390 1.00 92.69 79 ASN A C 1
ATOM 637 O O . ASN A 1 79 ? -2.781 -0.680 -17.425 1.00 92.69 79 ASN A O 1
ATOM 641 N N . SER A 1 80 ? -3.186 0.149 -19.472 1.00 90.12 80 SER A N 1
ATOM 642 C CA . SER A 1 80 ? -1.885 0.811 -19.619 1.00 90.12 80 SER A CA 1
ATOM 643 C C . SER A 1 80 ? -1.716 2.044 -18.728 1.00 90.12 80 SER A C 1
ATOM 645 O O . SER A 1 80 ? -0.627 2.603 -18.681 1.00 90.12 80 SER A O 1
ATOM 647 N N . ASP A 1 81 ? -2.786 2.523 -18.086 1.00 89.06 81 ASP A N 1
ATOM 648 C CA . ASP A 1 81 ? -2.681 3.616 -17.118 1.00 89.06 81 ASP A CA 1
ATOM 649 C C . ASP A 1 81 ? -2.061 3.137 -15.803 1.00 89.06 81 ASP A C 1
ATOM 651 O O . ASP A 1 81 ? -1.556 3.958 -15.051 1.00 89.06 81 ASP A O 1
ATOM 655 N N . CYS A 1 82 ? -2.100 1.831 -15.533 1.00 88.06 82 CYS A N 1
ATOM 656 C CA . CYS A 1 82 ? -1.619 1.220 -14.303 1.00 88.06 82 CYS A CA 1
ATOM 657 C C . CYS A 1 82 ? -0.256 0.577 -14.523 1.00 88.06 82 CYS A C 1
ATOM 659 O O . CYS A 1 82 ? -0.074 -0.177 -15.480 1.00 88.06 82 CYS A O 1
ATOM 661 N N . TYR A 1 83 ? 0.666 0.773 -13.586 1.00 86.31 83 TYR A N 1
ATOM 662 C CA . TYR A 1 83 ? 1.963 0.103 -13.605 1.00 86.31 83 TYR A CA 1
ATOM 663 C C . TYR A 1 83 ? 1.788 -1.419 -13.572 1.00 86.31 83 TYR A C 1
ATOM 665 O O . TYR A 1 83 ? 2.424 -2.140 -14.341 1.00 86.31 83 TYR A O 1
ATOM 673 N N . SER A 1 84 ? 0.826 -1.911 -12.784 1.00 87.31 84 SER A N 1
ATOM 674 C CA . SER A 1 84 ? 0.439 -3.326 -12.754 1.00 87.31 84 SER A CA 1
ATOM 675 C C . SER A 1 84 ? -0.041 -3.883 -14.095 1.00 87.31 84 SER A C 1
ATOM 677 O O . SER A 1 84 ? -0.037 -5.096 -14.284 1.00 87.31 84 SER A O 1
ATOM 679 N N . GLY A 1 85 ? -0.448 -3.025 -15.034 1.00 89.00 85 GLY A N 1
ATOM 680 C CA . GLY A 1 85 ? -1.036 -3.429 -16.307 1.00 89.00 85 GLY A CA 1
ATOM 681 C C . GLY A 1 85 ? -2.495 -3.880 -16.198 1.00 89.00 85 GLY A C 1
ATOM 682 O O . GLY A 1 85 ? -3.009 -4.496 -17.132 1.00 89.00 85 GLY A O 1
ATOM 683 N N . ALA A 1 86 ? -3.179 -3.605 -15.082 1.00 92.56 86 ALA A N 1
ATOM 684 C CA . ALA A 1 86 ? -4.578 -3.983 -14.903 1.00 92.56 86 ALA A CA 1
ATOM 685 C C . ALA A 1 86 ? -5.407 -2.877 -14.237 1.00 92.56 86 ALA A C 1
ATOM 687 O O . ALA A 1 86 ? -5.124 -2.443 -13.122 1.00 92.56 86 ALA A O 1
ATOM 688 N N . CYS A 1 87 ? -6.477 -2.476 -14.927 1.00 94.00 87 CYS A N 1
ATOM 689 C CA . CYS A 1 87 ? -7.470 -1.518 -14.465 1.00 94.00 87 CYS A CA 1
ATOM 690 C C . CYS A 1 87 ? -8.808 -2.231 -14.219 1.00 94.00 87 CYS A C 1
ATOM 692 O O . CYS A 1 87 ? -9.428 -2.755 -15.144 1.00 94.00 87 CYS A O 1
ATOM 694 N N . TYR A 1 88 ? -9.281 -2.236 -12.976 1.00 95.69 88 TYR A N 1
ATOM 695 C CA . TYR A 1 88 ? -10.532 -2.870 -12.566 1.00 95.69 88 TYR A CA 1
ATOM 696 C C . TYR A 1 88 ? -11.413 -1.883 -11.801 1.00 95.69 88 TYR A C 1
ATOM 698 O O . TYR A 1 88 ? -10.980 -1.244 -10.847 1.00 95.69 88 TYR A O 1
ATOM 706 N N . LYS A 1 89 ? -12.674 -1.724 -12.231 1.00 94.88 89 LYS A N 1
ATOM 707 C CA . LYS A 1 89 ? -13.627 -0.750 -11.655 1.00 94.88 89 LYS A CA 1
ATOM 708 C C . LYS A 1 89 ? -13.033 0.665 -11.508 1.00 94.88 89 LYS A C 1
ATOM 710 O O . LYS A 1 89 ? -13.285 1.341 -10.513 1.00 94.88 89 LYS A O 1
ATOM 715 N N . LYS A 1 90 ? -12.265 1.119 -12.508 1.00 94.69 90 LYS A N 1
ATOM 716 C CA . LYS A 1 90 ? -11.535 2.406 -12.513 1.00 94.69 90 LYS A CA 1
ATOM 717 C C . LYS A 1 90 ? -10.450 2.531 -11.431 1.00 94.69 90 LYS A C 1
ATOM 719 O O . LYS A 1 90 ? -10.096 3.648 -11.078 1.00 94.69 90 LYS A O 1
ATOM 724 N N . ASN A 1 91 ? -9.949 1.419 -10.897 1.00 92.62 91 ASN A N 1
ATOM 725 C CA . ASN A 1 91 ? -8.833 1.377 -9.953 1.00 92.62 91 ASN A CA 1
ATOM 726 C C . ASN A 1 91 ? -7.735 0.449 -10.483 1.00 92.62 91 ASN A C 1
ATOM 728 O O . ASN A 1 91 ? -8.030 -0.549 -11.145 1.00 92.62 91 ASN A O 1
ATOM 732 N N . CYS A 1 92 ? -6.480 0.758 -10.186 1.00 90.38 92 CYS A N 1
ATOM 733 C CA . CYS A 1 92 ? -5.363 -0.098 -10.549 1.00 90.38 92 CYS A CA 1
ATOM 734 C C . CYS A 1 92 ? -5.284 -1.301 -9.611 1.00 90.38 92 CYS A C 1
ATOM 736 O O . CYS A 1 92 ? -5.326 -1.160 -8.388 1.00 90.38 92 CYS A O 1
ATOM 738 N N . VAL A 1 93 ? -5.195 -2.498 -10.192 1.00 91.88 93 VAL A N 1
ATOM 739 C CA . VAL A 1 93 ? -5.114 -3.756 -9.440 1.00 91.88 93 VAL A CA 1
ATOM 740 C C . VAL A 1 93 ? -3.836 -4.495 -9.738 1.00 91.88 93 VAL A C 1
ATOM 742 O O . VAL A 1 93 ? -3.422 -4.563 -10.892 1.00 91.88 93 VAL A O 1
ATOM 745 N N . ALA A 1 94 ? -3.235 -5.080 -8.712 1.00 87.00 94 ALA A N 1
ATOM 746 C CA . ALA A 1 94 ? -2.098 -5.970 -8.869 1.00 87.00 94 ALA A CA 1
ATOM 747 C C . ALA A 1 94 ? -2.561 -7.430 -8.781 1.00 87.00 94 ALA A C 1
ATOM 749 O O . ALA A 1 94 ? -3.395 -7.782 -7.947 1.00 87.00 94 ALA A O 1
ATOM 750 N N . LYS A 1 95 ? -2.056 -8.268 -9.693 1.00 80.75 95 LYS A N 1
ATOM 751 C CA . LYS A 1 95 ? -2.240 -9.732 -9.658 1.00 80.75 95 LYS A CA 1
ATOM 752 C C . LYS A 1 95 ? -1.068 -10.443 -8.979 1.00 80.75 95 LYS A C 1
ATOM 754 O O . LYS A 1 95 ? -1.237 -11.561 -8.506 1.00 80.75 95 LYS A O 1
ATOM 759 N N . SER A 1 96 ? 0.088 -9.794 -8.981 1.00 83.25 96 SER A N 1
ATOM 760 C CA . SER A 1 96 ? 1.354 -10.207 -8.390 1.00 83.25 96 SER A CA 1
ATOM 761 C C . SER A 1 96 ? 1.799 -9.145 -7.386 1.00 83.25 96 SER A C 1
ATOM 763 O O . SER A 1 96 ? 1.324 -8.006 -7.433 1.00 83.25 96 SER A O 1
ATOM 765 N N . ASP A 1 97 ? 2.686 -9.518 -6.468 1.00 84.00 97 ASP A N 1
ATOM 766 C CA . ASP A 1 97 ? 3.238 -8.568 -5.508 1.00 84.00 97 ASP A CA 1
ATOM 767 C C . ASP A 1 97 ? 4.060 -7.499 -6.252 1.00 84.00 97 ASP A C 1
ATOM 769 O O . ASP A 1 97 ? 4.777 -7.780 -7.216 1.00 84.00 97 ASP A O 1
ATOM 773 N N . ILE A 1 98 ? 3.925 -6.252 -5.810 1.00 84.00 98 ILE A N 1
ATOM 774 C CA . ILE A 1 98 ? 4.692 -5.099 -6.267 1.00 84.00 98 ILE A CA 1
ATOM 775 C C . ILE A 1 98 ? 5.534 -4.631 -5.093 1.00 84.00 98 ILE A C 1
ATOM 777 O O . ILE A 1 98 ? 5.031 -4.345 -4.003 1.00 84.00 98 ILE A O 1
ATOM 781 N N . HIS A 1 99 ? 6.829 -4.554 -5.350 1.00 84.81 99 HIS A N 1
ATOM 782 C CA . HIS A 1 99 ? 7.837 -4.167 -4.394 1.00 84.81 99 HIS A CA 1
ATOM 783 C C . HIS A 1 99 ? 8.303 -2.742 -4.664 1.00 84.81 99 HIS A C 1
ATOM 785 O O . HIS A 1 99 ? 8.655 -2.391 -5.792 1.00 84.81 99 HIS A O 1
ATOM 791 N N . TYR A 1 100 ? 8.327 -1.957 -3.598 1.00 84.12 100 TYR A N 1
ATOM 792 C CA . TYR A 1 100 ? 9.079 -0.725 -3.479 1.00 84.12 100 TYR A CA 1
ATOM 793 C C . TYR A 1 100 ? 10.472 -1.080 -2.971 1.00 84.12 100 TYR A C 1
ATOM 795 O O . TYR A 1 100 ? 10.595 -1.662 -1.893 1.00 84.12 100 TYR A O 1
ATOM 803 N N . CYS A 1 101 ? 11.507 -0.764 -3.739 1.00 81.25 101 CYS A N 1
ATOM 804 C CA . CYS A 1 101 ? 12.888 -1.038 -3.380 1.00 81.25 101 CYS A CA 1
ATOM 805 C C . CYS A 1 101 ? 13.672 0.266 -3.254 1.00 81.25 101 CYS A C 1
ATOM 807 O O . CYS A 1 101 ? 13.743 1.034 -4.211 1.00 81.25 101 CYS A O 1
ATOM 809 N N . ASP A 1 102 ? 14.286 0.483 -2.096 1.00 80.56 102 ASP A N 1
ATOM 810 C CA . ASP A 1 102 ? 15.194 1.598 -1.842 1.00 80.56 102 ASP A CA 1
ATOM 811 C C . ASP A 1 102 ? 16.644 1.103 -1.799 1.00 80.56 102 ASP A C 1
ATOM 813 O O . ASP A 1 102 ? 16.955 0.046 -1.236 1.00 80.56 102 ASP A O 1
ATOM 817 N N . CYS A 1 103 ? 17.532 1.875 -2.416 1.00 73.75 103 CYS A N 1
ATOM 818 C CA . CYS A 1 103 ? 18.968 1.659 -2.398 1.00 73.75 103 CYS A CA 1
ATOM 819 C C . CYS A 1 103 ? 19.601 2.566 -1.339 1.00 73.75 103 CYS A C 1
ATOM 821 O O . CYS A 1 103 ? 19.971 3.703 -1.631 1.00 73.75 103 CYS A O 1
ATOM 823 N N . SER A 1 104 ? 19.793 2.049 -0.125 1.00 68.81 104 SER A N 1
ATOM 824 C CA . SER A 1 104 ? 20.426 2.787 0.972 1.00 68.81 104 SER A CA 1
ATOM 825 C C . SER A 1 104 ? 21.728 2.117 1.407 1.00 68.81 104 SER A C 1
ATOM 827 O O . SER A 1 104 ? 21.797 0.901 1.574 1.00 68.81 104 SER A O 1
ATOM 829 N N . ALA A 1 105 ? 22.794 2.910 1.556 1.00 67.62 105 ALA A N 1
ATOM 830 C CA . ALA A 1 105 ? 24.118 2.456 2.003 1.00 67.62 105 ALA A CA 1
ATOM 831 C C . ALA A 1 105 ? 24.696 1.247 1.222 1.00 67.62 105 ALA A C 1
ATOM 833 O O . ALA A 1 105 ? 25.405 0.411 1.782 1.00 67.62 105 ALA A O 1
ATOM 834 N N . GLY A 1 106 ? 24.398 1.145 -0.079 1.00 65.81 106 GLY A N 1
ATOM 835 C CA . GLY A 1 106 ? 24.867 0.047 -0.936 1.00 65.81 106 GLY A CA 1
ATOM 836 C C . GLY A 1 106 ? 24.089 -1.266 -0.784 1.00 65.81 106 GLY A C 1
ATOM 837 O O . GLY A 1 106 ? 24.477 -2.269 -1.380 1.00 65.81 106 GLY A O 1
ATOM 838 N N . GLN A 1 107 ? 22.995 -1.270 -0.020 1.00 66.94 107 GLN A N 1
ATOM 839 C CA . GLN A 1 107 ? 22.058 -2.386 0.080 1.00 66.94 107 GLN A CA 1
ATOM 840 C C . GLN A 1 107 ? 20.733 -2.034 -0.599 1.00 66.94 107 GLN A C 1
ATOM 842 O O . GLN A 1 107 ? 20.299 -0.884 -0.573 1.00 66.94 107 GLN A O 1
ATOM 847 N N . VAL A 1 108 ? 20.096 -3.036 -1.207 1.00 74.75 108 VAL A N 1
ATOM 848 C CA . VAL A 1 108 ? 18.740 -2.918 -1.756 1.00 74.75 108 VAL A CA 1
ATOM 849 C C . VAL A 1 108 ? 17.773 -3.484 -0.731 1.00 74.75 108 VAL A C 1
ATOM 851 O O . VAL A 1 108 ? 17.841 -4.671 -0.402 1.00 74.75 108 VAL A O 1
ATOM 854 N N . TYR A 1 109 ? 16.872 -2.644 -0.240 1.00 80.50 109 TYR A N 1
ATOM 855 C CA . TYR A 1 109 ? 15.807 -3.050 0.661 1.00 80.50 109 TYR A CA 1
ATOM 856 C C . TYR A 1 109 ? 14.465 -2.941 -0.052 1.00 80.50 109 TYR A C 1
ATOM 858 O O . TYR A 1 109 ? 14.095 -1.862 -0.500 1.00 80.50 109 TYR A O 1
ATOM 866 N N . CYS A 1 110 ? 13.756 -4.063 -0.173 1.00 83.69 110 CYS A N 1
ATOM 867 C CA . CYS A 1 110 ? 12.488 -4.148 -0.889 1.00 83.69 110 CYS A CA 1
ATOM 868 C C . CYS A 1 110 ? 11.345 -4.503 0.055 1.00 83.69 110 CYS A C 1
ATOM 870 O O . CYS A 1 110 ? 11.407 -5.515 0.755 1.00 83.69 110 CYS A O 1
ATOM 872 N N . GLN A 1 111 ? 10.269 -3.730 -0.009 1.00 88.00 111 GLN A N 1
ATOM 873 C CA . GLN A 1 111 ? 9.046 -3.935 0.757 1.00 88.00 111 GLN A CA 1
ATOM 874 C C . GLN A 1 111 ? 7.837 -3.953 -0.171 1.00 88.00 111 GLN A C 1
ATOM 876 O O . GLN A 1 111 ? 7.840 -3.355 -1.242 1.00 88.00 111 GLN A O 1
ATOM 881 N N . LYS A 1 112 ? 6.791 -4.667 0.222 1.00 88.12 112 LYS A N 1
ATOM 882 C CA . LYS A 1 112 ? 5.535 -4.778 -0.512 1.00 88.12 112 LYS A CA 1
ATOM 883 C C . LYS A 1 112 ? 4.685 -3.534 -0.328 1.00 88.12 112 LYS A C 1
ATOM 885 O O . LYS A 1 112 ? 4.648 -2.932 0.747 1.00 88.12 112 LYS A O 1
ATOM 890 N N . GLN A 1 113 ? 3.948 -3.194 -1.373 1.00 86.12 113 GLN A N 1
ATOM 891 C CA . GLN A 1 113 ? 2.990 -2.102 -1.333 1.00 86.12 113 GLN A CA 1
ATOM 892 C C . GLN A 1 113 ? 1.820 -2.386 -0.366 1.00 86.12 113 GLN A C 1
ATOM 894 O O . GLN A 1 113 ? 1.540 -3.524 0.016 1.00 86.12 113 GLN A O 1
ATOM 899 N N . MET A 1 114 ? 1.097 -1.331 0.014 1.00 85.31 114 MET A N 1
ATOM 900 C CA . MET A 1 114 ? -0.168 -1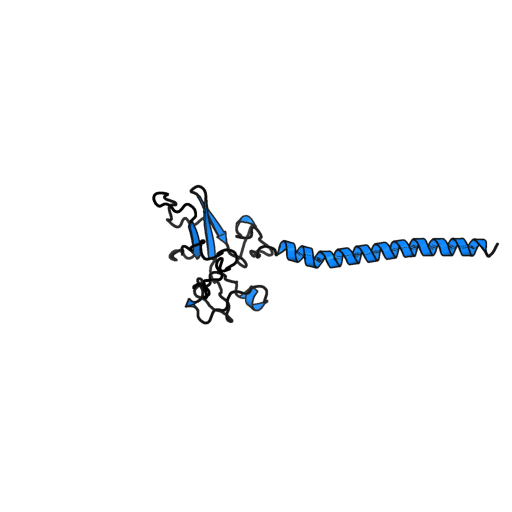.437 0.742 1.00 85.31 114 MET A CA 1
ATOM 901 C C . MET A 1 114 ? -1.186 -2.350 0.033 1.00 85.31 114 MET A C 1
ATOM 903 O O . MET A 1 114 ? -1.227 -2.458 -1.189 1.00 85.31 114 MET A O 1
ATOM 907 N N . TYR A 1 115 ? -2.036 -2.993 0.828 1.00 84.38 115 TYR A N 1
ATOM 908 C CA . TYR A 1 115 ? -3.053 -3.974 0.442 1.00 84.38 115 TYR A CA 1
ATOM 909 C C . TYR A 1 115 ? -2.524 -5.243 -0.238 1.00 84.38 115 TYR A C 1
ATOM 911 O O . TYR A 1 115 ? -3.299 -5.987 -0.845 1.00 84.38 115 TYR A O 1
ATOM 919 N N . MET A 1 116 ? -1.228 -5.527 -0.115 1.00 86.25 116 MET A N 1
ATOM 920 C CA . MET A 1 116 ? -0.633 -6.785 -0.564 1.00 86.25 116 MET A CA 1
ATOM 921 C C . MET A 1 116 ? -0.553 -7.814 0.561 1.00 86.25 116 MET A C 1
ATOM 923 O O . MET A 1 116 ? -0.465 -7.420 1.724 1.00 86.25 116 MET A O 1
ATOM 927 N N . PRO A 1 117 ? -0.569 -9.121 0.248 1.00 88.94 117 PRO A N 1
ATOM 928 C CA . PRO A 1 117 ? -0.414 -10.157 1.257 1.00 88.94 117 PRO A CA 1
ATOM 929 C C . PRO A 1 117 ? 0.937 -10.065 1.974 1.00 88.94 117 PRO A C 1
ATOM 931 O O . PRO A 1 117 ? 1.977 -9.912 1.330 1.00 88.94 117 PRO A O 1
ATOM 934 N N . CYS A 1 118 ? 0.942 -10.230 3.292 1.00 90.44 118 CYS A N 1
ATOM 935 C CA . CYS A 1 118 ? 2.146 -10.176 4.121 1.00 90.44 118 CYS A CA 1
ATOM 936 C C . CYS A 1 118 ? 2.113 -11.219 5.235 1.00 90.44 118 CYS A C 1
ATOM 938 O O . CYS A 1 118 ? 1.047 -11.653 5.674 1.00 90.44 118 CYS A O 1
ATOM 940 N N . LYS A 1 119 ? 3.300 -11.615 5.701 1.00 92.62 119 LYS A N 1
ATOM 941 C CA . LYS A 1 119 ? 3.460 -12.503 6.868 1.00 92.62 119 LYS A CA 1
ATOM 942 C C . LYS A 1 119 ? 4.045 -11.804 8.087 1.00 92.62 119 LYS A C 1
ATOM 944 O O . LYS A 1 119 ? 3.889 -12.295 9.202 1.00 92.62 119 LYS A O 1
ATOM 949 N N . SER A 1 120 ? 4.733 -10.689 7.878 1.00 92.12 120 SER A N 1
ATOM 950 C CA . SER A 1 120 ? 5.329 -9.878 8.931 1.00 92.12 120 SER A CA 1
ATOM 951 C C . SER A 1 120 ? 5.253 -8.401 8.571 1.00 92.12 120 SER A C 1
ATOM 953 O O . SER A 1 120 ? 5.152 -8.037 7.398 1.00 92.12 120 SER A O 1
ATOM 955 N N . ASP A 1 121 ? 5.325 -7.555 9.596 1.00 90.44 121 ASP A N 1
ATOM 956 C CA . ASP A 1 121 ? 5.339 -6.097 9.456 1.00 90.44 121 ASP A CA 1
ATOM 957 C C . ASP A 1 121 ? 6.482 -5.624 8.540 1.00 90.44 121 ASP A C 1
ATOM 959 O O . ASP A 1 121 ? 6.277 -4.752 7.704 1.00 90.44 121 ASP A O 1
ATOM 963 N N . GLU A 1 122 ? 7.653 -6.260 8.625 1.00 89.38 122 GLU A N 1
ATOM 964 C CA . GLU A 1 122 ? 8.848 -5.927 7.834 1.00 89.38 122 GLU A CA 1
ATOM 965 C C . GLU A 1 122 ? 8.668 -6.131 6.322 1.00 89.38 122 GLU A C 1
ATOM 967 O O . GLU A 1 122 ? 9.384 -5.518 5.530 1.00 89.38 122 GLU A O 1
ATOM 972 N N . GLU A 1 123 ? 7.724 -6.983 5.904 1.00 88.31 123 GLU A N 1
ATOM 973 C CA . GLU A 1 123 ? 7.417 -7.167 4.484 1.00 88.31 123 GLU A CA 1
ATOM 974 C C . GLU A 1 123 ? 6.685 -5.962 3.893 1.00 88.31 123 GLU A C 1
ATOM 976 O O . GLU A 1 123 ? 6.687 -5.817 2.677 1.00 88.31 123 GLU A O 1
ATOM 981 N N . CYS A 1 124 ? 6.053 -5.120 4.710 1.00 87.38 124 CYS A N 1
ATOM 982 C CA . CYS A 1 124 ? 5.199 -4.033 4.253 1.00 87.38 124 CYS A CA 1
ATOM 983 C C . CYS A 1 124 ? 5.938 -2.703 4.236 1.00 87.38 124 CYS A C 1
ATOM 985 O O . CYS A 1 124 ? 6.621 -2.352 5.190 1.00 87.38 124 CYS A O 1
ATOM 987 N N . LEU A 1 125 ? 5.713 -1.914 3.189 1.00 85.75 125 LEU A N 1
ATOM 988 C CA . LEU A 1 125 ? 6.285 -0.576 3.045 1.00 85.75 125 LEU A CA 1
ATOM 989 C C . LEU A 1 125 ? 5.883 0.361 4.206 1.00 85.75 125 LEU A C 1
ATOM 991 O O . LEU A 1 125 ? 6.690 1.146 4.688 1.00 85.75 125 LEU A O 1
ATOM 995 N N . SER A 1 126 ? 4.667 0.198 4.726 1.00 85.19 126 SER A N 1
ATOM 996 C CA . SER A 1 126 ? 4.151 0.883 5.923 1.00 85.19 126 SER A CA 1
ATOM 997 C C . SER A 1 126 ? 4.640 0.307 7.254 1.00 85.19 126 SER A C 1
ATOM 999 O O . SER A 1 126 ? 4.232 0.751 8.328 1.00 85.19 126 SER A O 1
ATOM 1001 N N . SER A 1 127 ? 5.452 -0.753 7.212 1.00 89.56 127 SER A N 1
ATOM 1002 C CA . SER A 1 127 ? 5.826 -1.553 8.381 1.00 89.56 127 SER A CA 1
ATOM 1003 C C . SER A 1 127 ? 4.617 -2.078 9.176 1.00 89.56 127 SER A C 1
ATOM 1005 O O . SER A 1 127 ? 4.682 -2.226 10.397 1.00 89.56 127 SER A O 1
ATOM 1007 N N . LEU A 1 128 ? 3.481 -2.307 8.504 1.00 89.69 128 LEU A N 1
ATOM 1008 C CA . LEU A 1 128 ? 2.238 -2.735 9.138 1.00 89.69 128 LEU A CA 1
ATOM 1009 C C . LEU A 1 128 ? 1.541 -3.840 8.344 1.00 89.69 128 LEU A C 1
ATOM 1011 O O . LEU A 1 128 ? 0.900 -3.581 7.323 1.00 89.69 128 LEU A O 1
ATOM 1015 N N . CYS A 1 129 ? 1.594 -5.053 8.884 1.00 90.31 129 CYS A N 1
ATOM 1016 C CA . CYS A 1 129 ? 0.897 -6.232 8.406 1.00 90.31 129 CYS A CA 1
ATOM 1017 C C . CYS A 1 129 ? -0.266 -6.569 9.349 1.00 90.31 129 CYS A C 1
ATOM 1019 O O . CYS A 1 129 ? -0.067 -6.969 10.496 1.00 90.31 129 CYS A O 1
ATOM 1021 N N . LEU A 1 130 ? -1.502 -6.405 8.877 1.00 90.00 130 LEU A N 1
ATOM 1022 C CA . LEU A 1 130 ? -2.707 -6.704 9.654 1.00 90.00 130 LEU A CA 1
ATOM 1023 C C . LEU A 1 130 ? -3.644 -7.581 8.831 1.00 90.00 130 LEU A C 1
ATOM 1025 O O . LEU A 1 130 ? -3.891 -7.284 7.662 1.00 90.00 130 LEU A O 1
ATOM 1029 N N . ASP A 1 131 ? -4.168 -8.643 9.444 1.00 89.38 131 ASP A N 1
ATOM 1030 C CA . ASP A 1 131 ? -5.006 -9.643 8.770 1.00 89.38 131 ASP A CA 1
ATOM 1031 C C . ASP A 1 131 ? -4.336 -10.183 7.489 1.00 89.38 131 ASP A C 1
ATOM 1033 O O . ASP A 1 131 ? -4.937 -10.214 6.415 1.00 89.38 131 ASP A O 1
ATOM 1037 N N . GLU A 1 132 ? -3.047 -10.532 7.596 1.00 91.38 132 GLU A N 1
ATOM 1038 C CA . GLU A 1 132 ? -2.210 -11.028 6.488 1.00 91.38 132 GLU A CA 1
ATOM 1039 C C . GLU A 1 132 ? -2.114 -10.058 5.295 1.00 91.38 132 GLU A C 1
ATOM 1041 O O . GLU A 1 132 ? -1.790 -10.464 4.182 1.00 91.38 132 GLU A O 1
ATOM 1046 N N . THR A 1 133 ? -2.400 -8.768 5.507 1.00 88.50 133 THR A N 1
ATOM 1047 C CA . THR A 1 133 ? -2.411 -7.739 4.462 1.00 88.50 133 THR A CA 1
ATOM 1048 C C . THR A 1 133 ? -1.682 -6.470 4.911 1.00 88.50 133 THR A C 1
ATOM 1050 O O . THR A 1 133 ? -1.933 -5.943 5.998 1.00 88.50 133 THR A O 1
ATOM 1053 N N . CYS A 1 134 ? -0.814 -5.928 4.056 1.00 88.44 134 CYS A N 1
ATOM 1054 C CA . CYS A 1 134 ? -0.144 -4.658 4.304 1.00 88.44 134 CYS A CA 1
ATOM 1055 C C . CYS A 1 134 ? -1.170 -3.530 4.395 1.00 88.44 134 CYS A C 1
ATOM 1057 O O . CYS A 1 134 ? -2.007 -3.369 3.510 1.00 88.44 134 CYS A O 1
ATOM 1059 N N . GLN A 1 135 ? -1.119 -2.727 5.447 1.00 87.56 135 GLN A N 1
ATOM 1060 C CA . GLN A 1 135 ? -2.033 -1.598 5.630 1.00 87.56 135 GLN A CA 1
ATOM 1061 C C . GLN A 1 135 ? -1.369 -0.287 5.206 1.00 87.56 135 GLN A C 1
ATOM 1063 O O . GLN A 1 135 ? -0.147 -0.218 5.183 1.00 87.56 135 GLN A O 1
ATOM 1068 N N . PRO A 1 136 ? -2.122 0.764 4.852 1.00 82.44 136 PRO A N 1
ATOM 1069 C CA . PRO A 1 136 ? -1.537 2.080 4.616 1.00 82.44 136 PRO A CA 1
ATOM 1070 C C . PRO A 1 136 ? -1.009 2.702 5.918 1.00 82.44 136 PRO A C 1
ATOM 1072 O O . PRO A 1 136 ? -1.484 2.384 7.016 1.00 82.44 136 PRO A O 1
ATOM 1075 N N . ASP A 1 137 ? -0.089 3.654 5.789 1.00 74.38 137 ASP A N 1
ATOM 1076 C CA . ASP A 1 137 ? 0.333 4.479 6.920 1.00 74.38 137 ASP A CA 1
ATOM 1077 C C . ASP A 1 137 ? -0.830 5.247 7.540 1.00 74.38 137 ASP A C 1
ATOM 1079 O O . ASP A 1 137 ? -1.769 5.681 6.869 1.00 74.38 137 ASP A O 1
ATOM 1083 N N . GLY A 1 138 ? -0.780 5.387 8.863 1.00 69.25 138 GLY A N 1
ATOM 1084 C CA . GLY A 1 138 ? -1.851 6.005 9.639 1.00 69.25 138 GLY A CA 1
ATOM 1085 C C . GLY A 1 138 ? -3.068 5.102 9.862 1.00 69.25 138 GLY A C 1
ATOM 1086 O O . GLY A 1 138 ? -4.006 5.527 10.534 1.00 69.25 138 GLY A O 1
ATOM 1087 N N . HIS A 1 139 ? -3.074 3.846 9.386 1.00 69.81 139 HIS A N 1
ATOM 1088 C CA . HIS A 1 139 ? -4.146 2.896 9.719 1.00 69.81 139 HIS A CA 1
ATOM 1089 C C . HIS A 1 139 ? -4.248 2.658 11.234 1.00 69.81 139 HIS A C 1
ATOM 1091 O O . HIS A 1 139 ? -5.349 2.644 11.787 1.00 69.81 139 HIS A O 1
ATOM 1097 N N . ARG A 1 140 ? -3.105 2.551 11.933 1.00 65.81 140 ARG A N 1
ATOM 1098 C CA . ARG A 1 140 ? -3.076 2.483 13.405 1.00 65.81 140 ARG A CA 1
ATOM 1099 C C . ARG A 1 140 ? -3.672 3.741 14.029 1.00 65.81 140 ARG A C 1
ATOM 1101 O O . ARG A 1 140 ? -4.549 3.632 14.880 1.00 65.81 140 ARG A O 1
ATOM 1108 N N . ASP A 1 141 ? -3.259 4.918 13.572 1.00 67.69 141 ASP A N 1
ATOM 1109 C CA . ASP A 1 141 ? -3.738 6.190 14.121 1.00 67.69 141 ASP A CA 1
ATOM 1110 C C . ASP A 1 141 ? -5.245 6.384 13.908 1.00 67.69 141 ASP A C 1
ATOM 1112 O O . ASP A 1 141 ? -5.940 6.866 14.802 1.00 67.69 1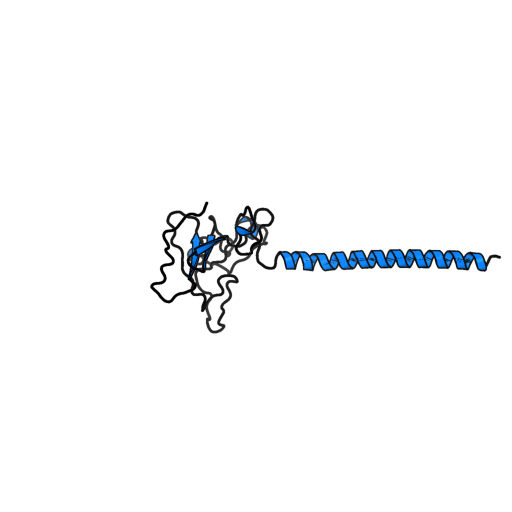41 ASP A O 1
ATOM 1116 N N . ALA A 1 142 ? -5.774 5.950 12.760 1.00 63.38 142 ALA A N 1
ATOM 1117 C CA . ALA A 1 142 ? -7.206 5.951 12.478 1.00 63.38 142 ALA A CA 1
ATOM 1118 C C . ALA A 1 142 ? -7.975 5.015 13.427 1.00 63.38 142 ALA A C 1
ATOM 1120 O O . ALA A 1 142 ? -8.955 5.440 14.039 1.00 63.38 142 ALA A O 1
ATOM 1121 N N . LEU A 1 143 ? -7.487 3.784 13.634 1.00 67.62 143 LEU A N 1
ATOM 1122 C CA . LEU A 1 143 ? -8.079 2.843 14.592 1.00 67.62 143 LEU A CA 1
ATOM 1123 C C . LEU A 1 143 ? -8.069 3.395 16.024 1.00 67.62 143 LEU A C 1
ATOM 1125 O O . LEU A 1 143 ? -9.047 3.236 16.756 1.00 67.62 143 LEU A O 1
ATOM 1129 N N . PHE A 1 144 ? -6.991 4.061 16.443 1.00 65.31 144 PHE A N 1
ATOM 1130 C CA . PHE A 1 144 ? -6.932 4.692 17.763 1.00 65.31 144 PHE A CA 1
ATOM 1131 C C . PHE A 1 144 ? -7.897 5.873 17.880 1.00 65.31 144 PHE A C 1
ATOM 1133 O O . PHE A 1 144 ? -8.573 6.009 18.902 1.00 65.31 144 PHE A O 1
ATOM 1140 N N . LYS A 1 145 ? -8.007 6.707 16.841 1.00 68.88 145 LYS A N 1
ATOM 1141 C CA . LYS A 1 145 ? -8.892 7.878 16.837 1.00 68.88 145 LYS A CA 1
ATOM 1142 C C . LYS A 1 145 ? -10.369 7.490 16.907 1.00 68.88 145 LYS A C 1
ATOM 1144 O O . LYS A 1 145 ? -11.111 8.103 17.675 1.00 68.88 145 LYS A O 1
ATOM 1149 N N . ASP A 1 146 ? -10.773 6.450 16.183 1.00 67.50 146 ASP A N 1
ATOM 1150 C CA . ASP A 1 146 ? -12.153 5.955 16.196 1.00 67.50 146 ASP A CA 1
ATOM 1151 C C . ASP A 1 146 ? -12.519 5.313 17.548 1.00 67.50 146 ASP A C 1
ATOM 1153 O O . ASP A 1 146 ? -13.646 5.449 18.029 1.00 67.50 146 ASP A O 1
ATOM 1157 N N . ASN A 1 147 ? -11.549 4.694 18.230 1.00 72.50 147 ASN A N 1
ATOM 1158 C CA . ASN A 1 147 ? -11.761 4.076 19.541 1.00 72.50 147 ASN A CA 1
ATOM 1159 C C . ASN A 1 147 ? -11.658 5.055 20.725 1.00 72.50 147 ASN A C 1
ATOM 1161 O O . ASN A 1 147 ? -12.237 4.797 21.785 1.00 72.50 147 ASN A O 1
ATOM 1165 N N . LEU A 1 148 ? -10.984 6.199 20.566 1.00 81.00 148 LEU A N 1
ATOM 1166 C CA . LEU A 1 148 ? -10.830 7.198 21.629 1.00 81.00 148 LEU A CA 1
ATOM 1167 C C . LEU A 1 148 ? -12.183 7.764 22.091 1.00 81.00 148 LEU A C 1
ATOM 1169 O O . LEU A 1 148 ? -12.396 7.965 23.287 1.00 81.00 148 LEU A O 1
ATOM 1173 N N . GLY A 1 149 ? -13.118 7.972 21.157 1.00 82.00 149 GLY A N 1
ATOM 1174 C CA . GLY A 1 149 ? -14.471 8.444 21.468 1.00 82.00 149 GLY A CA 1
ATOM 1175 C C . GLY A 1 149 ? -15.273 7.441 22.303 1.00 82.00 149 GLY A C 1
ATOM 1176 O O . GLY A 1 149 ? -15.925 7.823 23.276 1.00 82.00 149 GLY A O 1
ATOM 1177 N N . ILE A 1 150 ? -15.169 6.149 21.974 1.00 86.06 150 ILE A N 1
ATOM 1178 C CA . ILE A 1 150 ? -15.821 5.063 22.721 1.00 86.06 150 ILE A CA 1
ATOM 1179 C C . ILE A 1 150 ? -15.231 4.967 24.132 1.00 86.06 150 ILE A C 1
ATOM 1181 O O . ILE A 1 150 ? -15.973 4.870 25.112 1.00 86.06 150 ILE A O 1
ATOM 1185 N N . TYR A 1 151 ? -13.905 5.058 24.257 1.00 88.12 151 TYR A N 1
ATOM 1186 C CA . TYR A 1 151 ? -13.229 5.009 25.551 1.00 88.12 151 TYR A CA 1
ATOM 1187 C C . TYR A 1 151 ? -13.615 6.199 26.444 1.00 88.12 151 TYR A C 1
ATOM 1189 O O . TYR A 1 151 ? -13.949 6.017 27.616 1.00 88.12 151 TYR A O 1
ATOM 1197 N N . ALA A 1 152 ? -13.655 7.412 25.884 1.00 90.94 152 ALA A N 1
ATOM 1198 C CA . ALA A 1 152 ? -14.096 8.609 26.598 1.00 90.94 152 ALA A CA 1
ATOM 1199 C C . ALA A 1 152 ? -15.551 8.491 27.090 1.00 90.94 152 ALA A C 1
ATOM 1201 O O . ALA A 1 152 ? -15.848 8.847 28.233 1.00 90.94 152 ALA A O 1
ATOM 1202 N N . TYR A 1 153 ? -16.447 7.936 26.266 1.00 92.62 153 TYR A N 1
ATOM 1203 C CA . TYR A 1 153 ? -17.838 7.687 26.650 1.00 92.62 153 TYR A CA 1
ATOM 1204 C C . TYR A 1 153 ? -17.953 6.682 27.807 1.00 92.62 153 TYR A C 1
ATOM 1206 O O . TYR A 1 153 ? -18.657 6.946 28.783 1.00 92.62 153 TYR A O 1
ATOM 1214 N N . MET A 1 154 ? -17.218 5.567 27.748 1.00 93.19 154 MET A N 1
ATOM 1215 C CA . MET A 1 154 ? -17.201 4.557 28.816 1.00 93.19 154 MET A CA 1
ATOM 1216 C C . MET A 1 154 ? -16.729 5.145 30.152 1.00 93.19 154 MET A C 1
ATOM 1218 O O . MET A 1 154 ? -17.362 4.927 31.186 1.00 93.19 154 MET A O 1
ATOM 1222 N N . VAL A 1 155 ? -15.665 5.954 30.136 1.00 95.25 155 VAL A N 1
ATOM 1223 C CA . VAL A 1 155 ? -15.165 6.646 31.336 1.00 95.25 155 VAL A CA 1
ATOM 1224 C C . VAL A 1 155 ? -16.211 7.614 31.893 1.00 95.25 155 VAL A C 1
ATOM 1226 O O . VAL A 1 155 ? -16.443 7.638 33.103 1.00 95.25 155 VAL A O 1
ATOM 1229 N N . PHE A 1 156 ? -16.892 8.374 31.032 1.00 96.12 156 PHE A N 1
ATOM 1230 C CA . PHE A 1 156 ? -17.943 9.301 31.451 1.00 96.12 156 PHE A CA 1
ATOM 1231 C C . PHE A 1 156 ? -19.119 8.588 32.139 1.00 96.12 156 PHE A C 1
ATOM 1233 O O . PHE A 1 156 ? -19.562 9.018 33.206 1.00 96.12 156 PHE A O 1
ATOM 1240 N N . VAL A 1 157 ? -19.586 7.463 31.586 1.00 96.50 157 VAL A N 1
ATOM 1241 C CA . VAL A 1 157 ? -20.656 6.648 32.189 1.00 96.50 157 VAL A CA 1
ATOM 1242 C C . VAL A 1 157 ? -20.230 6.090 33.551 1.00 96.50 157 VAL A C 1
ATOM 1244 O O . VAL A 1 157 ? -21.012 6.145 34.503 1.00 96.50 157 VAL A O 1
ATOM 1247 N N . CYS A 1 158 ? -18.985 5.625 33.685 1.00 96.00 158 CYS A N 1
ATOM 1248 C CA . CYS A 1 158 ? -18.442 5.168 34.966 1.00 96.00 158 CYS A CA 1
ATOM 1249 C C . CYS A 1 158 ? -18.429 6.287 36.018 1.00 96.00 158 CYS A C 1
ATOM 1251 O O . CYS A 1 158 ? -18.869 6.072 37.148 1.00 96.00 158 CYS A O 1
ATOM 1253 N N . ILE A 1 159 ? -17.990 7.497 35.650 1.00 96.62 159 ILE A N 1
ATOM 1254 C CA . ILE A 1 159 ? -17.984 8.656 36.556 1.00 96.62 159 ILE A CA 1
ATOM 1255 C C . ILE A 1 159 ? -19.411 9.004 36.995 1.00 96.62 159 ILE A C 1
ATOM 1257 O O . ILE A 1 159 ? -19.654 9.193 38.189 1.00 96.62 159 ILE A O 1
ATOM 1261 N N . LEU A 1 160 ? -20.372 9.038 36.066 1.00 96.50 160 LEU A N 1
ATOM 1262 C CA . LEU A 1 160 ? -21.779 9.272 36.402 1.00 96.50 160 LEU A CA 1
ATOM 1263 C C . LEU A 1 160 ? -22.326 8.203 37.356 1.00 96.50 160 LEU A C 1
ATOM 1265 O O . LEU A 1 160 ? -23.007 8.547 38.321 1.00 96.50 160 LEU A O 1
ATOM 1269 N N . GLY A 1 161 ? -21.996 6.928 37.134 1.00 96.44 161 GLY A N 1
ATOM 1270 C CA . GLY A 1 161 ? -22.385 5.829 38.019 1.00 96.44 161 GLY A CA 1
ATOM 1271 C C . GLY A 1 161 ? -21.874 6.015 39.450 1.00 96.44 161 GLY A C 1
ATOM 1272 O O . GLY A 1 161 ? -22.650 5.909 40.403 1.00 96.44 161 GLY A O 1
ATOM 1273 N N . VAL A 1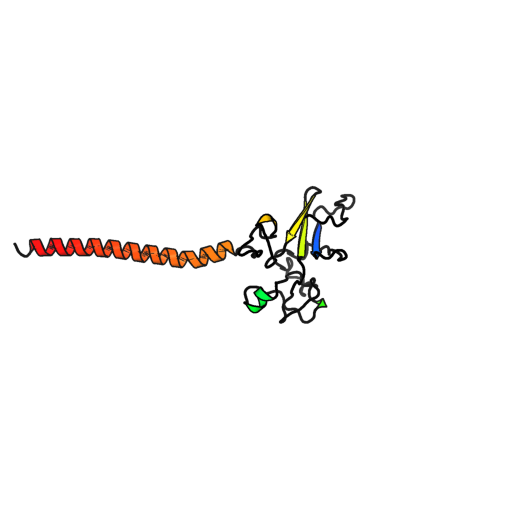 162 ? -20.598 6.382 39.604 1.00 96.31 162 VAL A N 1
ATOM 1274 C CA . VAL A 1 162 ? -19.988 6.663 40.915 1.00 96.31 162 VAL A CA 1
ATOM 1275 C C . VAL A 1 162 ? -20.655 7.869 41.587 1.00 96.31 162 VAL A C 1
ATOM 1277 O O . VAL A 1 162 ? -21.016 7.802 42.763 1.00 96.31 162 VAL A O 1
ATOM 1280 N N . VAL A 1 163 ? -20.899 8.959 40.851 1.00 95.94 163 VAL A N 1
ATOM 1281 C CA . VAL A 1 163 ? -21.590 10.148 41.387 1.00 95.94 163 VAL A CA 1
ATOM 1282 C C . VAL A 1 163 ? -23.006 9.802 41.854 1.00 95.94 163 VAL A C 1
ATOM 1284 O O . VAL A 1 163 ? -23.418 10.223 42.938 1.00 95.94 163 VAL A O 1
ATOM 1287 N N . LEU A 1 164 ? -23.747 8.998 41.085 1.00 94.44 164 LEU A N 1
ATOM 1288 C CA . LEU A 1 164 ? -25.093 8.557 41.452 1.00 94.44 164 LEU A CA 1
ATOM 1289 C C . LEU A 1 164 ? -25.094 7.708 42.731 1.00 94.44 164 LEU A C 1
ATOM 1291 O O . LEU A 1 164 ? -25.944 7.938 43.598 1.00 94.44 164 LEU A O 1
ATOM 1295 N N . GLN A 1 165 ? -24.129 6.795 42.896 1.00 93.50 165 GLN A N 1
ATOM 1296 C CA . GLN A 1 165 ? -23.961 6.023 44.133 1.00 93.50 165 GLN A CA 1
ATOM 1297 C C . GLN A 1 165 ? -23.738 6.947 45.340 1.00 93.50 165 GLN A C 1
ATOM 1299 O O . GLN A 1 165 ? -24.516 6.895 46.297 1.00 93.50 165 GLN A O 1
ATOM 1304 N N . PHE A 1 166 ? -22.789 7.885 45.260 1.00 92.50 166 PHE A N 1
ATOM 1305 C CA . PHE A 1 166 ? -22.531 8.858 46.332 1.00 92.50 166 PHE A CA 1
ATOM 1306 C C . PHE A 1 166 ? -23.746 9.751 46.645 1.00 92.50 166 PHE A C 1
ATOM 1308 O O . PHE A 1 166 ? -24.025 10.068 47.808 1.00 92.50 166 PHE A O 1
ATOM 1315 N N . CYS A 1 167 ? -24.506 10.165 45.627 1.00 89.69 167 CYS A N 1
ATOM 1316 C CA . CYS A 1 167 ? -25.736 10.934 45.819 1.00 89.69 167 CYS A CA 1
ATOM 1317 C C . CYS A 1 167 ? -26.833 10.120 46.522 1.00 89.69 167 CYS A C 1
ATOM 1319 O O . CYS A 1 167 ? -27.574 10.673 47.343 1.00 89.69 167 CYS A O 1
ATOM 1321 N N . SER A 1 168 ? -26.950 8.824 46.218 1.00 87.75 168 SER A N 1
ATOM 1322 C CA . SER A 1 168 ? -27.945 7.939 46.830 1.00 87.75 168 SER A CA 1
ATOM 1323 C C . SER A 1 168 ? -27.684 7.724 48.328 1.00 87.75 168 SER A C 1
ATOM 1325 O O . SER A 1 168 ? -28.608 7.856 49.138 1.00 87.75 168 SER A O 1
ATOM 1327 N N . GLU A 1 169 ? -26.421 7.548 48.726 1.00 86.81 169 GLU A N 1
ATOM 1328 C CA . GLU A 1 169 ? -26.027 7.401 50.130 1.00 86.81 169 GLU A CA 1
ATOM 1329 C C . GLU A 1 169 ? -26.328 8.661 50.953 1.00 86.81 169 GLU A C 1
ATOM 1331 O O . GLU A 1 169 ? -26.855 8.581 52.068 1.00 86.81 169 GLU A O 1
ATOM 1336 N N . LYS A 1 170 ? -26.067 9.853 50.394 1.00 80.12 170 LYS A N 1
ATOM 1337 C CA . LYS A 1 170 ? -26.382 11.127 51.065 1.00 80.12 170 LYS A CA 1
ATOM 1338 C C . LYS A 1 170 ? -27.884 11.319 51.283 1.00 80.12 170 LYS A C 1
ATOM 1340 O O . LYS A 1 170 ? -28.287 11.843 52.325 1.00 80.12 170 LYS A O 1
ATOM 1345 N N . LYS A 1 171 ? -28.727 10.887 50.337 1.00 75.56 171 LYS A N 1
ATOM 1346 C CA . LYS A 1 171 ? -30.192 10.925 50.503 1.00 75.56 171 LYS A CA 1
ATOM 1347 C C . LYS A 1 171 ? -30.667 9.947 51.582 1.00 75.56 171 LYS A C 1
ATOM 1349 O O . LYS A 1 171 ? -31.579 10.290 52.331 1.00 75.56 171 LYS A O 1
ATOM 1354 N N . GLY A 1 172 ? -30.030 8.780 51.701 1.00 71.94 172 GLY A N 1
ATOM 1355 C CA . GLY A 1 172 ? -30.300 7.814 52.770 1.00 71.94 172 GLY A CA 1
ATOM 1356 C C . GLY A 1 172 ? -29.993 8.364 54.167 1.00 71.94 172 GLY A C 1
ATOM 1357 O O . GLY A 1 172 ? -30.810 8.220 55.075 1.00 71.94 172 GLY A O 1
ATOM 1358 N N . LYS A 1 173 ? -28.864 9.070 54.331 1.00 71.06 173 LYS A N 1
ATOM 1359 C CA . LYS A 1 173 ? -28.483 9.692 55.614 1.00 71.06 173 LYS A CA 1
ATOM 1360 C C . LYS A 1 173 ? -29.440 10.819 56.034 1.00 71.06 173 LYS A C 1
ATOM 1362 O O . LYS A 1 173 ? -29.920 10.811 57.161 1.00 71.06 173 LYS A O 1
ATOM 1367 N N . ARG A 1 174 ? -29.829 11.713 55.113 1.00 64.62 174 ARG A N 1
ATOM 1368 C CA . ARG A 1 174 ? -30.757 12.829 55.414 1.00 64.62 174 ARG A CA 1
ATOM 1369 C C . ARG A 1 174 ? -32.179 12.400 55.788 1.00 64.62 174 ARG A C 1
ATOM 1371 O O . ARG A 1 174 ? -32.874 13.151 56.464 1.00 64.62 174 ARG A O 1
ATOM 1378 N N . LYS A 1 175 ? -32.646 11.232 55.333 1.00 65.56 175 LYS A N 1
ATOM 1379 C CA . LYS A 1 175 ? -33.966 10.709 55.730 1.00 65.56 175 LYS A CA 1
ATOM 1380 C C . LYS A 1 175 ? -33.972 10.141 57.153 1.00 65.56 175 LYS A C 1
ATOM 1382 O O . LYS A 1 175 ? -35.014 10.198 57.791 1.00 65.56 175 LYS A O 1
ATOM 1387 N N . LYS A 1 176 ? -32.835 9.644 57.660 1.00 64.00 176 LYS A N 1
ATOM 1388 C CA . LYS A 1 176 ? -32.726 9.144 59.042 1.00 64.00 176 LYS A CA 1
ATOM 1389 C C . LYS A 1 176 ? -32.730 10.266 60.089 1.00 64.00 176 LYS A C 1
ATOM 1391 O O . LYS A 1 176 ? -33.292 10.065 61.151 1.00 64.00 176 LYS A O 1
ATOM 1396 N N . GLU A 1 177 ? -32.191 11.446 59.778 1.00 62.88 177 GLU A N 1
ATOM 1397 C CA . GLU A 1 177 ? -32.199 12.610 60.693 1.00 62.88 177 GLU A CA 1
ATOM 1398 C C . GLU A 1 177 ? -33.549 13.338 60.797 1.00 62.88 177 GLU A C 1
ATOM 1400 O O . GLU A 1 177 ? -33.748 14.101 61.730 1.00 62.88 177 GLU A O 1
ATOM 1405 N N . LYS A 1 178 ? -34.476 13.146 59.849 1.00 63.22 178 LYS A N 1
ATOM 1406 C CA . LYS A 1 178 ? -35.803 13.800 59.871 1.00 63.22 178 LYS A CA 1
ATOM 1407 C C . LYS A 1 178 ? -36.928 12.919 60.427 1.00 63.22 178 LYS A C 1
ATOM 1409 O O . LYS A 1 178 ? -38.075 13.352 60.431 1.00 63.22 178 LYS A O 1
ATOM 1414 N N . GLY A 1 179 ? -36.620 11.678 60.803 1.00 57.50 179 GLY A N 1
ATOM 1415 C CA . GLY A 1 179 ? -37.574 10.705 61.348 1.00 57.50 179 GLY A CA 1
ATOM 1416 C C . GLY A 1 179 ? -37.256 10.249 62.774 1.00 57.50 179 GLY A C 1
ATOM 1417 O O . GLY A 1 179 ? -37.884 9.302 63.239 1.00 57.50 179 GLY A O 1
ATOM 1418 N N . ALA A 1 180 ? -36.277 10.886 63.421 1.00 49.31 180 ALA A N 1
ATOM 1419 C CA . ALA A 1 180 ? -35.989 10.800 64.850 1.00 49.31 180 ALA A CA 1
ATOM 1420 C C . ALA A 1 180 ? -36.376 12.136 65.493 1.00 49.31 180 ALA A C 1
ATOM 1422 O O . ALA A 1 180 ? -36.847 12.106 66.648 1.00 49.31 180 ALA A O 1
#